Protein 1QG1 (pdb70)

Foldseek 3Di:
DDALAEDEQDDLVVQQVLQQVFDAQQEKHWHQDNPDPGWIKMWTHHVRGIDIFGWDAPVPQWIDTAPDIGNDDVVNQVVQQPAAHDPVDRHGYDGTPPPPPPPD/DDPAVVRPPPPD

Structure (mmCIF, N/CA/C/O backbone):
data_1QG1
#
_entry.id   1QG1
#
_cell.length_a   1.000
_cell.length_b   1.000
_cell.length_c   1.000
_cell.angle_alpha   90.00
_cell.angle_beta   90.00
_cell.angle_gamma   90.00
#
_symmetry.space_group_name_H-M   'P 1'
#
loop_
_entity.id
_entity.type
_entity.pdbx_description
1 polymer 'PROTEIN (GROWTH FACTOR RECEPTOR BINDING PROTEIN)'
2 polymer 'PROTEIN (SHC-DERIVED PEPTIDE)'
#
loop_
_atom_site.group_PDB
_atom_site.id
_atom_site.type_symbol
_atom_site.label_atom_id
_atom_site.label_alt_id
_atom_site.label_comp_id
_atom_site.label_asym_id
_atom_site.label_entity_id
_atom_site.label_seq_id
_atom_site.pdbx_PDB_ins_code
_atom_site.Cartn_x
_atom_site.Cartn_y
_atom_site.Cartn_z
_atom_site.occupancy
_atom_site.B_iso_or_equiv
_atom_site.auth_seq_id
_atom_site.auth_comp_id
_atom_site.auth_asym_id
_atom_site.auth_atom_id
_atom_site.pdbx_PDB_model_num
ATOM 1 N N . GLY A 1 1 ? 2.915 -16.269 -9.033 1.00 0.00 1 GLY E N 1
ATOM 2 C CA . GLY A 1 1 ? 3.255 -14.886 -8.618 1.00 0.00 1 GLY E CA 1
ATOM 3 C C . GLY A 1 1 ? 2.642 -13.498 -8.738 1.00 0.00 1 GLY E C 1
ATOM 4 O O . GLY A 1 1 ? 2.753 -12.845 -9.757 1.00 0.00 1 GLY E O 1
ATOM 10 N N . SER A 1 2 ? 1.994 -13.034 -7.703 1.00 0.00 2 SER E N 1
ATOM 11 C CA . SER A 1 2 ? 1.371 -11.682 -7.758 1.00 0.00 2 SER E CA 1
ATOM 12 C C . SER A 1 2 ? 1.077 -11.198 -6.336 1.00 0.00 2 SER E C 1
ATOM 13 O O . SER A 1 2 ? 1.789 -11.513 -5.404 1.00 0.00 2 SER E O 1
ATOM 21 N N . HIS A 1 3 ? 0.034 -10.432 -6.163 1.00 0.00 3 HIS E N 1
ATOM 22 C CA . HIS A 1 3 ? -0.303 -9.928 -4.803 1.00 0.00 3 HIS E CA 1
ATOM 23 C C . HIS A 1 3 ? -1.821 -9.763 -4.682 1.00 0.00 3 HIS E C 1
ATOM 24 O O . HIS A 1 3 ? -2.362 -8.735 -5.038 1.00 0.00 3 HIS E O 1
ATOM 38 N N . PRO A 1 4 ? -2.460 -10.787 -4.182 1.00 0.00 4 PRO E N 1
ATOM 39 C CA . PRO A 1 4 ? -3.922 -10.804 -3.996 1.00 0.00 4 PRO E CA 1
ATOM 40 C C . PRO A 1 4 ? -4.319 -9.991 -2.760 1.00 0.00 4 PRO E C 1
ATOM 41 O O . PRO A 1 4 ? -5.473 -9.937 -2.384 1.00 0.00 4 PRO E O 1
ATOM 52 N N . TRP A 1 5 ? -3.370 -9.358 -2.128 1.00 0.00 5 TRP E N 1
ATOM 53 C CA . TRP A 1 5 ? -3.688 -8.549 -0.917 1.00 0.00 5 TRP E CA 1
ATOM 54 C C . TRP A 1 5 ? -2.701 -7.384 -0.811 1.00 0.00 5 TRP E C 1
ATOM 55 O O . TRP A 1 5 ? -3.060 -6.290 -0.426 1.00 0.00 5 TRP E O 1
ATOM 76 N N . PHE A 1 6 ? -1.457 -7.607 -1.149 1.00 0.00 6 PHE E N 1
ATOM 77 C CA . PHE A 1 6 ? -0.461 -6.502 -1.061 1.00 0.00 6 PHE E CA 1
ATOM 78 C C . PHE A 1 6 ? -0.821 -5.412 -2.067 1.00 0.00 6 PHE E C 1
ATOM 79 O O . PHE A 1 6 ? -1.437 -5.664 -3.084 1.00 0.00 6 PHE E O 1
ATOM 96 N N . PHE A 1 7 ? -0.435 -4.204 -1.788 1.00 0.00 7 PHE E N 1
ATOM 97 C CA . PHE A 1 7 ? -0.740 -3.085 -2.715 1.00 0.00 7 PHE E CA 1
ATOM 98 C C . PHE A 1 7 ? 0.566 -2.502 -3.242 1.00 0.00 7 PHE E C 1
ATOM 99 O O . PHE A 1 7 ? 0.894 -2.634 -4.404 1.00 0.00 7 PHE E O 1
ATOM 116 N N . GLY A 1 8 ? 1.315 -1.863 -2.395 1.00 0.00 8 GLY E N 1
ATOM 117 C CA . GLY A 1 8 ? 2.605 -1.274 -2.842 1.00 0.00 8 GLY E CA 1
ATOM 118 C C . GLY A 1 8 ? 2.803 0.088 -2.184 1.00 0.00 8 GLY E C 1
ATOM 119 O O . GLY A 1 8 ? 3.261 0.184 -1.064 1.00 0.00 8 GLY E O 1
ATOM 123 N N . LYS A 1 9 ? 2.471 1.146 -2.870 1.00 0.00 9 LYS E N 1
ATOM 124 C CA . LYS A 1 9 ? 2.658 2.496 -2.274 1.00 0.00 9 LYS E CA 1
ATOM 125 C C . LYS A 1 9 ? 1.318 3.215 -2.152 1.00 0.00 9 LYS E C 1
ATOM 126 O O . LYS A 1 9 ? 1.069 4.193 -2.829 1.00 0.00 9 LYS E O 1
ATOM 145 N N . ILE A 1 10 ? 0.454 2.760 -1.289 1.00 0.00 10 ILE E N 1
ATOM 146 C CA . ILE A 1 10 ? -0.850 3.446 -1.134 1.00 0.00 10 ILE E CA 1
ATOM 147 C C . ILE A 1 10 ? -1.012 3.948 0.294 1.00 0.00 10 ILE E C 1
ATOM 148 O O . ILE A 1 10 ? -0.259 3.606 1.183 1.00 0.00 10 ILE E O 1
ATOM 164 N N . PRO A 1 11 ? -2.003 4.759 0.433 1.00 0.00 11 PRO E N 1
ATOM 165 C CA . PRO A 1 11 ? -2.371 5.399 1.699 1.00 0.00 11 PRO E CA 1
ATOM 166 C C . PRO A 1 11 ? -3.176 4.450 2.581 1.00 0.00 11 PRO E C 1
ATOM 167 O O . PRO A 1 11 ? -4.073 3.773 2.120 1.00 0.00 11 PRO E O 1
ATOM 178 N N . ARG A 1 12 ? -2.881 4.404 3.848 1.00 0.00 12 ARG E N 1
ATOM 179 C CA . ARG A 1 12 ? -3.662 3.507 4.738 1.00 0.00 12 ARG E CA 1
ATOM 180 C C . ARG A 1 12 ? -5.143 3.761 4.486 1.00 0.00 12 ARG E C 1
ATOM 181 O O . ARG A 1 12 ? -5.936 2.848 4.472 1.00 0.00 12 ARG E O 1
ATOM 202 N N . ALA A 1 13 ? -5.514 4.998 4.276 1.00 0.00 13 ALA E N 1
ATOM 203 C CA . ALA A 1 13 ? -6.947 5.320 4.013 1.00 0.00 13 ALA E CA 1
ATOM 204 C C . ALA A 1 13 ? -7.425 4.559 2.774 1.00 0.00 13 ALA E C 1
ATOM 205 O O . ALA A 1 13 ? -8.505 4.004 2.760 1.00 0.00 13 ALA E O 1
ATOM 212 N N . LYS A 1 14 ? -6.631 4.518 1.735 1.00 0.00 14 LYS E N 1
ATOM 213 C CA . LYS A 1 14 ? -7.057 3.769 0.519 1.00 0.00 14 LYS E CA 1
ATOM 214 C C . LYS A 1 14 ? -7.332 2.334 0.937 1.00 0.00 14 LYS E C 1
ATOM 215 O O . LYS A 1 14 ? -8.294 1.724 0.524 1.00 0.00 14 LYS E O 1
ATOM 234 N N . ALA A 1 15 ? -6.492 1.801 1.774 1.00 0.00 15 ALA E N 1
ATOM 235 C CA . ALA A 1 15 ? -6.698 0.409 2.250 1.00 0.00 15 ALA E CA 1
ATOM 236 C C . ALA A 1 15 ? -7.894 0.400 3.204 1.00 0.00 15 ALA E C 1
ATOM 237 O O . ALA A 1 15 ? -8.550 -0.605 3.395 1.00 0.00 15 ALA E O 1
ATOM 244 N N . GLU A 1 16 ? -8.195 1.533 3.779 1.00 0.00 16 GLU E N 1
ATOM 245 C CA . GLU A 1 16 ? -9.363 1.635 4.696 1.00 0.00 16 GLU E CA 1
ATOM 246 C C . GLU A 1 16 ? -10.618 1.815 3.852 1.00 0.00 16 GLU E C 1
ATOM 247 O O . GLU A 1 16 ? -11.729 1.719 4.334 1.00 0.00 16 GLU E O 1
ATOM 259 N N . GLU A 1 17 ? -10.443 2.079 2.587 1.00 0.00 17 GLU E N 1
ATOM 260 C CA . GLU A 1 17 ? -11.621 2.270 1.699 1.00 0.00 17 GLU E CA 1
ATOM 261 C C . GLU A 1 17 ? -11.959 0.942 1.036 1.00 0.00 17 GLU E C 1
ATOM 262 O O . GLU A 1 17 ? -13.086 0.489 1.065 1.00 0.00 17 GLU E O 1
ATOM 274 N N . MET A 1 18 ? -10.989 0.307 0.447 1.00 0.00 18 MET E N 1
ATOM 275 C CA . MET A 1 18 ? -11.254 -0.996 -0.205 1.00 0.00 18 MET E CA 1
ATOM 276 C C . MET A 1 18 ? -11.641 -2.005 0.862 1.00 0.00 18 MET E C 1
ATOM 277 O O . MET A 1 18 ? -12.251 -3.013 0.586 1.00 0.00 18 MET E O 1
ATOM 291 N N . LEU A 1 19 ? -11.301 -1.735 2.082 1.00 0.00 19 LEU E N 1
ATOM 292 C CA . LEU A 1 19 ? -11.664 -2.672 3.167 1.00 0.00 19 LEU E CA 1
ATOM 293 C C . LEU A 1 19 ? -13.063 -2.345 3.657 1.00 0.00 19 LEU E C 1
ATOM 294 O O . LEU A 1 19 ? -13.746 -3.168 4.236 1.00 0.00 19 LEU E O 1
ATOM 310 N N . SER A 1 20 ? -13.484 -1.136 3.447 1.00 0.00 20 SER E N 1
ATOM 311 C CA . SER A 1 20 ? -14.830 -0.731 3.919 1.00 0.00 20 SER E CA 1
ATOM 312 C C . SER A 1 20 ? -15.916 -1.357 3.042 1.00 0.00 20 SER E C 1
ATOM 313 O O . SER A 1 20 ? -17.010 -1.611 3.507 1.00 0.00 20 SER E O 1
ATOM 321 N N . LYS A 1 21 ? -15.649 -1.635 1.789 1.00 0.00 21 LYS E N 1
ATOM 322 C CA . LYS A 1 21 ? -16.729 -2.266 0.974 1.00 0.00 21 LYS E CA 1
ATOM 323 C C . LYS A 1 21 ? -16.589 -3.783 1.080 1.00 0.00 21 LYS E C 1
ATOM 324 O O . LYS A 1 21 ? -17.444 -4.529 0.645 1.00 0.00 21 LYS E O 1
ATOM 343 N N . GLN A 1 22 ? -15.517 -4.246 1.669 1.00 0.00 22 GLN E N 1
ATOM 344 C CA . GLN A 1 22 ? -15.320 -5.708 1.820 1.00 0.00 22 GLN E CA 1
ATOM 345 C C . GLN A 1 22 ? -16.564 -6.322 2.450 1.00 0.00 22 GLN E C 1
ATOM 346 O O . GLN A 1 22 ? -17.511 -5.634 2.774 1.00 0.00 22 GLN E O 1
ATOM 360 N N . ARG A 1 23 ? -16.582 -7.615 2.607 1.00 0.00 23 ARG E N 1
ATOM 361 C CA . ARG A 1 23 ? -17.781 -8.262 3.196 1.00 0.00 23 ARG E CA 1
ATOM 362 C C . ARG A 1 23 ? -17.372 -9.208 4.320 1.00 0.00 23 ARG E C 1
ATOM 363 O O . ARG A 1 23 ? -18.107 -9.408 5.267 1.00 0.00 23 ARG E O 1
ATOM 384 N N . HIS A 1 24 ? -16.206 -9.785 4.247 1.00 0.00 24 HIS E N 1
ATOM 385 C CA . HIS A 1 24 ? -15.787 -10.693 5.340 1.00 0.00 24 HIS E CA 1
ATOM 386 C C . HIS A 1 24 ? -14.916 -9.910 6.297 1.00 0.00 24 HIS E C 1
ATOM 387 O O . HIS A 1 24 ? -13.918 -9.339 5.910 1.00 0.00 24 HIS E O 1
ATOM 401 N N . ASP A 1 25 ? -15.253 -9.887 7.545 1.00 0.00 25 ASP E N 1
ATOM 402 C CA . ASP A 1 25 ? -14.388 -9.147 8.485 1.00 0.00 25 ASP E CA 1
ATOM 403 C C . ASP A 1 25 ? -13.098 -9.932 8.612 1.00 0.00 25 ASP E C 1
ATOM 404 O O . ASP A 1 25 ? -13.011 -10.931 9.296 1.00 0.00 25 ASP E O 1
ATOM 413 N N . GLY A 1 26 ? -12.115 -9.493 7.900 1.00 0.00 26 GLY E N 1
ATOM 414 C CA . GLY A 1 26 ? -10.806 -10.183 7.878 1.00 0.00 26 GLY E CA 1
ATOM 415 C C . GLY A 1 26 ? -10.090 -9.715 6.621 1.00 0.00 26 GLY E C 1
ATOM 416 O O . GLY A 1 26 ? -8.878 -9.680 6.563 1.00 0.00 26 GLY E O 1
ATOM 420 N N . ALA A 1 27 ? -10.855 -9.324 5.622 1.00 0.00 27 ALA E N 1
ATOM 421 C CA . ALA A 1 27 ? -10.259 -8.811 4.360 1.00 0.00 27 ALA E CA 1
ATOM 422 C C . ALA A 1 27 ? -9.004 -8.004 4.702 1.00 0.00 27 ALA E C 1
ATOM 423 O O . ALA A 1 27 ? -8.989 -7.258 5.658 1.00 0.00 27 ALA E O 1
ATOM 430 N N . PHE A 1 28 ? -7.939 -8.162 3.964 1.00 0.00 28 PHE E N 1
ATOM 431 C CA . PHE A 1 28 ? -6.701 -7.413 4.318 1.00 0.00 28 PHE E CA 1
ATOM 432 C C . PHE A 1 28 ? -5.876 -7.065 3.080 1.00 0.00 28 PHE E C 1
ATOM 433 O O . PHE A 1 28 ? -6.012 -7.649 2.024 1.00 0.00 28 PHE E O 1
ATOM 450 N N . LEU A 1 29 ? -4.994 -6.127 3.235 1.00 0.00 29 LEU E N 1
ATOM 451 C CA . LEU A 1 29 ? -4.108 -5.709 2.127 1.00 0.00 29 LEU E CA 1
ATOM 452 C C . LEU A 1 29 ? -2.851 -5.187 2.784 1.00 0.00 29 LEU E C 1
ATOM 453 O O . LEU A 1 29 ? -2.879 -4.781 3.926 1.00 0.00 29 LEU E O 1
ATOM 469 N N . ILE A 1 30 ? -1.749 -5.188 2.121 1.00 0.00 30 ILE E N 1
ATOM 470 C CA . ILE A 1 30 ? -0.546 -4.684 2.801 1.00 0.00 30 ILE E CA 1
ATOM 471 C C . ILE A 1 30 ? -0.061 -3.431 2.115 1.00 0.00 30 ILE E C 1
ATOM 472 O O . ILE A 1 30 ? 0.001 -3.330 0.912 1.00 0.00 30 ILE E O 1
ATOM 488 N N . ARG A 1 31 ? 0.235 -2.455 2.901 1.00 0.00 31 ARG E N 1
ATOM 489 C CA . ARG A 1 31 ? 0.674 -1.153 2.332 1.00 0.00 31 ARG E CA 1
ATOM 490 C C . ARG A 1 31 ? 2.112 -0.841 2.737 1.00 0.00 31 ARG E C 1
ATOM 491 O O . ARG A 1 31 ? 2.555 -1.166 3.819 1.00 0.00 31 ARG E O 1
ATOM 512 N N . GLU A 1 32 ? 2.839 -0.208 1.860 1.00 0.00 32 GLU E N 1
ATOM 513 C CA . GLU A 1 32 ? 4.253 0.141 2.157 1.00 0.00 32 GLU E CA 1
ATOM 514 C C . GLU A 1 32 ? 4.332 1.583 2.661 1.00 0.00 32 GLU E C 1
ATOM 515 O O . GLU A 1 32 ? 5.023 2.405 2.094 1.00 0.00 32 GLU E O 1
ATOM 527 N N . SER A 1 33 ? 3.630 1.884 3.722 1.00 0.00 33 SER E N 1
ATOM 528 C CA . SER A 1 33 ? 3.642 3.272 4.288 1.00 0.00 33 SER E CA 1
ATOM 529 C C . SER A 1 33 ? 3.762 4.308 3.165 1.00 0.00 33 SER E C 1
ATOM 530 O O . SER A 1 33 ? 4.847 4.632 2.723 1.00 0.00 33 SER E O 1
ATOM 538 N N . GLU A 1 34 ? 2.662 4.835 2.702 1.00 0.00 34 GLU E N 1
ATOM 539 C CA . GLU A 1 34 ? 2.731 5.849 1.612 1.00 0.00 34 GLU E CA 1
ATOM 540 C C . GLU A 1 34 ? 3.364 7.137 2.144 1.00 0.00 34 GLU E C 1
ATOM 541 O O . GLU A 1 34 ? 3.828 7.968 1.389 1.00 0.00 34 GLU E O 1
ATOM 553 N N . SER A 1 35 ? 3.394 7.307 3.438 1.00 0.00 35 SER E N 1
ATOM 554 C CA . SER A 1 35 ? 4.005 8.540 4.012 1.00 0.00 35 SER E CA 1
ATOM 555 C C . SER A 1 35 ? 5.501 8.303 4.234 1.00 0.00 35 SER E C 1
ATOM 556 O O . SER A 1 35 ? 6.297 9.220 4.206 1.00 0.00 35 SER E O 1
ATOM 564 N N . ALA A 1 36 ? 5.886 7.075 4.451 1.00 0.00 36 ALA E N 1
ATOM 565 C CA . ALA A 1 36 ? 7.329 6.769 4.671 1.00 0.00 36 ALA E CA 1
ATOM 566 C C . ALA A 1 36 ? 8.000 6.509 3.328 1.00 0.00 36 ALA E C 1
ATOM 567 O O . ALA A 1 36 ? 7.340 6.398 2.314 1.00 0.00 36 ALA E O 1
ATOM 574 N N . PRO A 1 37 ? 9.297 6.384 3.370 1.00 0.00 37 PRO E N 1
ATOM 575 C CA . PRO A 1 37 ? 10.095 6.093 2.179 1.00 0.00 37 PRO E CA 1
ATOM 576 C C . PRO A 1 37 ? 9.953 4.608 1.844 1.00 0.00 37 PRO E C 1
ATOM 577 O O . PRO A 1 37 ? 10.456 4.129 0.848 1.00 0.00 37 PRO E O 1
ATOM 588 N N . GLY A 1 38 ? 9.253 3.879 2.679 1.00 0.00 38 GLY E N 1
ATOM 589 C CA . GLY A 1 38 ? 9.052 2.431 2.428 1.00 0.00 38 GLY E CA 1
ATOM 590 C C . GLY A 1 38 ? 8.836 1.700 3.755 1.00 0.00 38 GLY E C 1
ATOM 591 O O . GLY A 1 38 ? 9.667 0.931 4.196 1.00 0.00 38 GLY E O 1
ATOM 595 N N . ASP A 1 39 ? 7.717 1.928 4.387 1.00 0.00 39 ASP E N 1
ATOM 596 C CA . ASP A 1 39 ? 7.433 1.242 5.681 1.00 0.00 39 ASP E CA 1
ATOM 597 C C . ASP A 1 39 ? 6.263 0.275 5.483 1.00 0.00 39 ASP E C 1
ATOM 598 O O . ASP A 1 39 ? 5.137 0.677 5.267 1.00 0.00 39 ASP E O 1
ATOM 607 N N . PHE A 1 40 ? 6.523 -0.999 5.539 1.00 0.00 40 PHE E N 1
ATOM 608 C CA . PHE A 1 40 ? 5.430 -1.990 5.335 1.00 0.00 40 PHE E CA 1
ATOM 609 C C . PHE A 1 40 ? 4.316 -1.778 6.359 1.00 0.00 40 PHE E C 1
ATOM 610 O O . PHE A 1 40 ? 4.520 -1.223 7.421 1.00 0.00 40 PHE E O 1
ATOM 627 N N . SER A 1 41 ? 3.141 -2.240 6.038 1.00 0.00 41 SER E N 1
ATOM 628 C CA . SER A 1 41 ? 1.982 -2.101 6.968 1.00 0.00 41 SER E CA 1
ATOM 629 C C . SER A 1 41 ? 0.836 -2.939 6.404 1.00 0.00 41 SER E C 1
ATOM 630 O O . SER A 1 41 ? 0.992 -3.589 5.392 1.00 0.00 41 SER E O 1
ATOM 638 N N . LEU A 1 42 ? -0.313 -2.945 7.025 1.00 0.00 42 LEU E N 1
ATOM 639 C CA . LEU A 1 42 ? -1.426 -3.759 6.447 1.00 0.00 42 LEU E CA 1
ATOM 640 C C . LEU A 1 42 ? -2.777 -3.323 6.997 1.00 0.00 42 LEU E C 1
ATOM 641 O O . LEU A 1 42 ? -2.956 -3.174 8.176 1.00 0.00 42 LEU E O 1
ATOM 657 N N . SER A 1 43 ? -3.741 -3.141 6.139 1.00 0.00 43 SER E N 1
ATOM 658 C CA . SER A 1 43 ? -5.092 -2.742 6.613 1.00 0.00 43 SER E CA 1
ATOM 659 C C . SER A 1 43 ? -5.996 -3.973 6.591 1.00 0.00 43 SER E C 1
ATOM 660 O O . SER A 1 43 ? -5.825 -4.865 5.785 1.00 0.00 43 SER E O 1
ATOM 668 N N . VAL A 1 44 ? -6.951 -4.037 7.470 1.00 0.00 44 VAL E N 1
ATOM 669 C CA . VAL A 1 44 ? -7.856 -5.214 7.503 1.00 0.00 44 VAL E CA 1
ATOM 670 C C . VAL A 1 44 ? -9.184 -4.804 8.118 1.00 0.00 44 VAL E C 1
ATOM 671 O O . VAL A 1 44 ? -9.252 -3.976 9.004 1.00 0.00 44 VAL E O 1
ATOM 684 N N . LYS A 1 45 ? -10.239 -5.361 7.622 1.00 0.00 45 LYS E N 1
ATOM 685 C CA . LYS A 1 45 ? -11.588 -5.006 8.122 1.00 0.00 45 LYS E CA 1
ATOM 686 C C . LYS A 1 45 ? -11.988 -5.897 9.306 1.00 0.00 45 LYS E C 1
ATOM 687 O O . LYS A 1 45 ? -12.230 -7.078 9.151 1.00 0.00 45 LYS E O 1
ATOM 706 N N . PHE A 1 46 ? -12.078 -5.332 10.486 1.00 0.00 46 PHE E N 1
ATOM 707 C CA . PHE A 1 46 ? -12.481 -6.139 11.679 1.00 0.00 46 PHE E CA 1
ATOM 708 C C . PHE A 1 46 ? -13.852 -5.678 12.169 1.00 0.00 46 PHE E C 1
ATOM 709 O O . PHE A 1 46 ? -13.972 -4.736 12.928 1.00 0.00 46 PHE E O 1
ATOM 726 N N . GLY A 1 47 ? -14.884 -6.341 11.739 1.00 0.00 47 GLY E N 1
ATOM 727 C CA . GLY A 1 47 ? -16.259 -5.961 12.169 1.00 0.00 47 GLY E CA 1
ATOM 728 C C . GLY A 1 47 ? -16.865 -5.029 11.127 1.00 0.00 47 GLY E C 1
ATOM 729 O O . GLY A 1 47 ? -18.046 -5.078 10.845 1.00 0.00 47 GLY E O 1
ATOM 733 N N . ASN A 1 48 ? -16.053 -4.186 10.551 1.00 0.00 48 ASN E N 1
ATOM 734 C CA . ASN A 1 48 ? -16.547 -3.237 9.515 1.00 0.00 48 ASN E CA 1
ATOM 735 C C . ASN A 1 48 ? -15.576 -2.068 9.417 1.00 0.00 48 ASN E C 1
ATOM 736 O O . ASN A 1 48 ? -15.481 -1.399 8.407 1.00 0.00 48 ASN E O 1
ATOM 747 N N . ASP A 1 49 ? -14.841 -1.836 10.460 1.00 0.00 49 ASP E N 1
ATOM 748 C CA . ASP A 1 49 ? -13.847 -0.730 10.446 1.00 0.00 49 ASP E CA 1
ATOM 749 C C . ASP A 1 49 ? -12.563 -1.253 9.830 1.00 0.00 49 ASP E C 1
ATOM 750 O O . ASP A 1 49 ? -12.433 -2.430 9.564 1.00 0.00 49 ASP E O 1
ATOM 759 N N . VAL A 1 50 ? -11.616 -0.402 9.578 1.00 0.00 50 VAL E N 1
ATOM 760 C CA . VAL A 1 50 ? -10.370 -0.899 8.957 1.00 0.00 50 VAL E CA 1
ATOM 761 C C . VAL A 1 50 ? -9.160 -0.616 9.850 1.00 0.00 50 VAL E C 1
ATOM 762 O O . VAL A 1 50 ? -8.580 0.452 9.818 1.00 0.00 50 VAL E O 1
ATOM 775 N N . GLN A 1 51 ? -8.755 -1.588 10.622 1.00 0.00 51 GLN E N 1
ATOM 776 C CA . GLN A 1 51 ? -7.559 -1.413 11.495 1.00 0.00 51 GLN E CA 1
ATOM 777 C C . GLN A 1 51 ? -6.365 -1.991 10.754 1.00 0.00 51 GLN E C 1
ATOM 778 O O . GLN A 1 51 ? -6.476 -2.968 10.048 1.00 0.00 51 GLN E O 1
ATOM 792 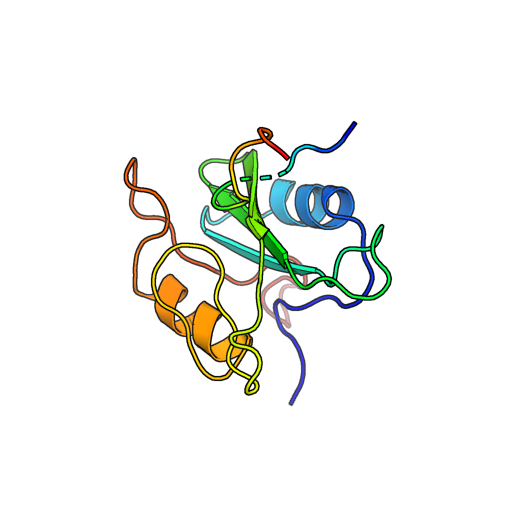N N . HIS A 1 52 ? -5.224 -1.394 10.892 1.00 0.00 52 HIS E N 1
ATOM 793 C CA . HIS A 1 52 ? -4.042 -1.919 10.166 1.00 0.00 52 HIS E CA 1
ATOM 794 C C . HIS A 1 52 ? -2.918 -2.267 11.147 1.00 0.00 52 HIS E C 1
ATOM 795 O O . HIS A 1 52 ? -2.820 -1.714 12.220 1.00 0.00 52 HIS E O 1
ATOM 809 N N . PHE A 1 53 ? -2.067 -3.182 10.769 1.00 0.00 53 PHE E N 1
ATOM 810 C CA . PHE A 1 53 ? -0.930 -3.590 11.635 1.00 0.00 53 PHE E CA 1
ATOM 811 C C . PHE A 1 53 ? 0.356 -2.977 11.090 1.00 0.00 53 PHE E C 1
ATOM 812 O O . PHE A 1 53 ? 0.580 -2.967 9.895 1.00 0.00 53 PHE E O 1
ATOM 829 N N . LYS A 1 54 ? 1.228 -2.504 11.936 1.00 0.00 54 LYS E N 1
ATOM 830 C CA . LYS A 1 54 ? 2.496 -1.959 11.412 1.00 0.00 54 LYS E CA 1
ATOM 831 C C . LYS A 1 54 ? 3.422 -3.137 11.105 1.00 0.00 54 LYS E C 1
ATOM 832 O O . LYS A 1 54 ? 3.564 -4.042 11.908 1.00 0.00 54 LYS E O 1
ATOM 851 N N . VAL A 1 55 ? 4.041 -3.137 9.954 1.00 0.00 55 VAL E N 1
ATOM 852 C CA . VAL A 1 55 ? 4.965 -4.248 9.587 1.00 0.00 55 VAL E CA 1
ATOM 853 C C . VAL A 1 55 ? 6.399 -3.816 9.895 1.00 0.00 55 VAL E C 1
ATOM 854 O O . VAL A 1 55 ? 6.810 -2.721 9.567 1.00 0.00 55 VAL E O 1
ATOM 867 N N . LEU A 1 56 ? 7.159 -4.661 10.530 1.00 0.00 56 LEU E N 1
ATOM 868 C CA . LEU A 1 56 ? 8.558 -4.297 10.870 1.00 0.00 56 LEU E CA 1
ATOM 869 C C . LEU A 1 56 ? 9.513 -5.349 10.308 1.00 0.00 56 LEU E C 1
ATOM 870 O O . LEU A 1 56 ? 9.098 -6.367 9.789 1.00 0.00 56 LEU E O 1
ATOM 886 N N . ARG A 1 57 ? 10.790 -5.114 10.418 1.00 0.00 57 ARG E N 1
ATOM 887 C CA . ARG A 1 57 ? 11.777 -6.100 9.901 1.00 0.00 57 ARG E CA 1
ATOM 888 C C . ARG A 1 57 ? 12.741 -6.483 11.024 1.00 0.00 57 ARG E C 1
ATOM 889 O O . ARG A 1 57 ? 13.176 -5.648 11.791 1.00 0.00 57 ARG E O 1
ATOM 910 N N . ASP A 1 58 ? 13.077 -7.739 11.130 1.00 0.00 58 ASP E N 1
ATOM 911 C CA . ASP A 1 58 ? 14.011 -8.170 12.209 1.00 0.00 58 ASP E CA 1
ATOM 912 C C . ASP A 1 58 ? 15.434 -7.718 11.872 1.00 0.00 58 ASP E C 1
ATOM 913 O O . ASP A 1 58 ? 16.363 -7.961 12.616 1.00 0.00 58 ASP E O 1
ATOM 922 N N . GLY A 1 59 ? 15.617 -7.067 10.756 1.00 0.00 59 GLY E N 1
ATOM 923 C CA . GLY A 1 59 ? 16.983 -6.608 10.379 1.00 0.00 59 GLY E CA 1
ATOM 924 C C . GLY A 1 59 ? 17.677 -7.702 9.566 1.00 0.00 59 GLY E C 1
ATOM 925 O O . GLY A 1 59 ? 18.762 -7.515 9.053 1.00 0.00 59 GLY E O 1
ATOM 929 N N . ALA A 1 60 ? 17.056 -8.844 9.442 1.00 0.00 60 ALA E N 1
ATOM 930 C CA . ALA A 1 60 ? 17.675 -9.949 8.660 1.00 0.00 60 ALA E CA 1
ATOM 931 C C . ALA A 1 60 ? 16.813 -10.237 7.430 1.00 0.00 60 ALA E C 1
ATOM 932 O O . ALA A 1 60 ? 17.259 -10.844 6.476 1.00 0.00 60 ALA E O 1
ATOM 939 N N . GLY A 1 61 ? 15.580 -9.805 7.444 1.00 0.00 61 GLY E N 1
ATOM 940 C CA . GLY A 1 61 ? 14.692 -10.051 6.273 1.00 0.00 61 GLY E CA 1
ATOM 941 C C . GLY A 1 61 ? 13.345 -10.600 6.749 1.00 0.00 61 GLY E C 1
ATOM 942 O O . GLY A 1 61 ? 12.463 -10.873 5.960 1.00 0.00 61 GLY E O 1
ATOM 946 N N . LYS A 1 62 ? 13.177 -10.766 8.033 1.00 0.00 62 LYS E N 1
ATOM 947 C CA . LYS A 1 62 ? 11.885 -11.298 8.552 1.00 0.00 62 LYS E CA 1
ATOM 948 C C . LYS A 1 62 ? 10.836 -10.183 8.554 1.00 0.00 62 LYS E C 1
ATOM 949 O O . LYS A 1 62 ? 11.159 -9.013 8.500 1.00 0.00 62 LYS E O 1
ATOM 968 N N . TYR A 1 63 ? 9.580 -10.537 8.612 1.00 0.00 63 TYR E N 1
ATOM 969 C CA . TYR A 1 63 ? 8.510 -9.499 8.615 1.00 0.00 63 TYR E CA 1
ATOM 970 C C . TYR A 1 63 ? 7.486 -9.817 9.704 1.00 0.00 63 TYR E C 1
ATOM 971 O O . TYR A 1 63 ? 6.996 -10.925 9.799 1.00 0.00 63 TYR E O 1
ATOM 989 N N . PHE A 1 64 ? 7.138 -8.855 10.512 1.00 0.00 64 PHE E N 1
ATOM 990 C CA . PHE A 1 64 ? 6.122 -9.119 11.572 1.00 0.00 64 PHE E CA 1
ATOM 991 C C . PHE A 1 64 ? 5.153 -7.938 11.646 1.00 0.00 64 PHE E C 1
ATOM 992 O O . PHE A 1 64 ? 5.355 -6.923 11.020 1.00 0.00 64 PHE E O 1
ATOM 1009 N N . LEU A 1 65 ? 4.105 -8.053 12.414 1.00 0.00 65 LEU E N 1
ATOM 1010 C CA . LEU A 1 65 ? 3.146 -6.918 12.528 1.00 0.00 65 LEU E CA 1
ATOM 1011 C C . LEU 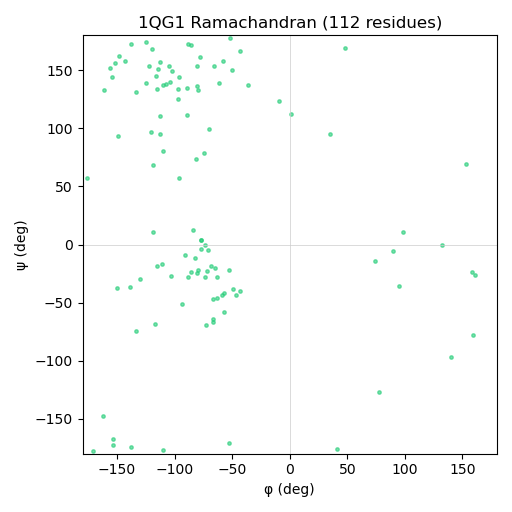A 1 65 ? 2.057 -7.253 13.545 1.00 0.00 65 LEU E C 1
ATOM 1012 O O . LEU A 1 65 ? 0.884 -7.195 13.238 1.00 0.00 65 LEU E O 1
ATOM 1028 N N . TRP A 1 66 ? 2.445 -7.556 14.758 1.00 0.00 66 TRP E N 1
ATOM 1029 C CA . TRP A 1 66 ? 1.458 -7.850 15.847 1.00 0.00 66 TRP E CA 1
ATOM 1030 C C . TRP A 1 66 ? 2.148 -8.652 16.956 1.00 0.00 66 TRP E C 1
ATOM 1031 O O . TRP A 1 66 ? 2.498 -8.121 17.991 1.00 0.00 66 TRP E O 1
ATOM 1052 N N . VAL A 1 67 ? 2.344 -9.930 16.757 1.00 0.00 67 VAL E N 1
ATOM 1053 C CA . VAL A 1 67 ? 3.003 -10.747 17.816 1.00 0.00 67 VAL E CA 1
ATOM 1054 C C . VAL A 1 67 ? 4.091 -11.636 17.204 1.00 0.00 67 VAL E C 1
ATOM 1055 O O . VAL A 1 67 ? 5.269 -11.384 17.363 1.00 0.00 67 VAL E O 1
ATOM 1068 N N . VAL A 1 68 ? 3.713 -12.679 16.515 1.00 0.00 68 VAL E N 1
ATOM 1069 C CA . VAL A 1 68 ? 4.735 -13.583 15.912 1.00 0.00 68 VAL E CA 1
ATOM 1070 C C . VAL A 1 68 ? 5.251 -12.985 14.601 1.00 0.00 68 VAL E C 1
ATOM 1071 O O . VAL A 1 68 ? 4.569 -12.228 13.939 1.00 0.00 68 VAL E O 1
ATOM 1084 N N . LYS A 1 69 ? 6.453 -13.326 14.220 1.00 0.00 69 LYS E N 1
ATOM 1085 C CA . LYS A 1 69 ? 7.016 -12.785 12.951 1.00 0.00 69 LYS E CA 1
ATOM 1086 C C . LYS A 1 69 ? 7.121 -13.911 11.922 1.00 0.00 69 LYS E C 1
ATOM 1087 O O . LYS A 1 69 ? 6.720 -15.030 12.171 1.00 0.00 69 LYS E O 1
ATOM 1106 N N . PHE A 1 70 ? 7.649 -13.624 10.764 1.00 0.00 70 PHE E N 1
ATOM 1107 C CA . PHE A 1 70 ? 7.765 -14.681 9.722 1.00 0.00 70 PHE E CA 1
ATOM 1108 C C . PHE A 1 70 ? 8.925 -14.361 8.782 1.00 0.00 70 PHE E C 1
ATOM 1109 O O . PHE A 1 70 ? 9.738 -13.500 9.051 1.00 0.00 70 PHE E O 1
ATOM 1126 N N . ASN A 1 71 ? 9.003 -15.049 7.677 1.00 0.00 71 ASN E N 1
ATOM 1127 C CA . ASN A 1 71 ? 10.103 -14.787 6.712 1.00 0.00 71 ASN E CA 1
ATOM 1128 C C . ASN A 1 71 ? 9.504 -14.327 5.382 1.00 0.00 71 ASN E C 1
ATOM 1129 O O . ASN A 1 71 ? 10.189 -14.229 4.384 1.00 0.00 71 ASN E O 1
ATOM 1140 N N . SER A 1 72 ? 8.229 -14.040 5.359 1.00 0.00 72 SER E N 1
ATOM 1141 C CA . SER A 1 72 ? 7.599 -13.584 4.094 1.00 0.00 72 SER E CA 1
ATOM 1142 C C . SER A 1 72 ? 6.346 -12.770 4.402 1.00 0.00 72 SER E C 1
ATOM 1143 O O . SER A 1 72 ? 5.689 -12.962 5.406 1.00 0.00 72 SER E O 1
ATOM 1151 N N . LEU A 1 73 ? 6.010 -11.860 3.539 1.00 0.00 73 LEU E N 1
ATOM 1152 C CA . LEU A 1 73 ? 4.796 -11.034 3.765 1.00 0.00 73 LEU E CA 1
ATOM 1153 C C . LEU A 1 73 ? 3.575 -11.941 3.670 1.00 0.00 73 LEU E C 1
ATOM 1154 O O . LEU A 1 73 ? 2.860 -12.147 4.630 1.00 0.00 73 LEU E O 1
ATOM 1170 N N . ASN A 1 74 ? 3.341 -12.497 2.515 1.00 0.00 74 ASN E N 1
ATOM 1171 C CA . ASN A 1 74 ? 2.181 -13.407 2.352 1.00 0.00 74 ASN E CA 1
ATOM 1172 C C . ASN A 1 74 ? 2.259 -14.483 3.432 1.00 0.00 74 ASN E C 1
ATOM 1173 O O . ASN A 1 74 ? 1.273 -15.090 3.794 1.00 0.00 74 ASN E O 1
ATOM 1184 N N . GLU A 1 75 ? 3.431 -14.707 3.964 1.00 0.00 75 GLU E N 1
ATOM 1185 C CA . GLU A 1 75 ? 3.580 -15.723 5.039 1.00 0.00 75 GLU E CA 1
ATOM 1186 C C . GLU A 1 75 ? 2.834 -15.220 6.274 1.00 0.00 75 GLU E C 1
ATOM 1187 O O . GLU A 1 75 ? 2.075 -15.939 6.892 1.00 0.00 75 GLU E O 1
ATOM 1199 N N . LEU A 1 76 ? 3.032 -13.978 6.627 1.00 0.00 76 LEU E N 1
ATOM 1200 C CA . LEU A 1 76 ? 2.319 -13.417 7.807 1.00 0.00 76 LEU E CA 1
ATOM 1201 C C . LEU A 1 76 ? 0.819 -13.437 7.522 1.00 0.00 76 LEU E C 1
ATOM 1202 O O . LEU A 1 76 ? 0.005 -13.532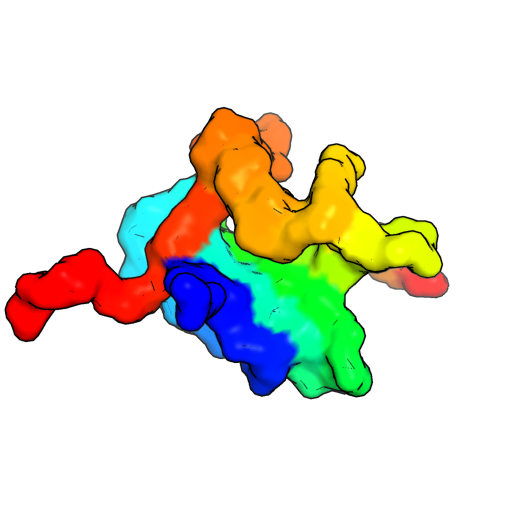 8.419 1.00 0.00 76 LEU E O 1
ATOM 1218 N N . VAL A 1 77 ? 0.450 -13.360 6.272 1.00 0.00 77 VAL E N 1
ATOM 1219 C CA . VAL A 1 77 ? -0.995 -13.389 5.913 1.00 0.00 77 VAL E CA 1
ATOM 1220 C C . VAL A 1 77 ? -1.559 -14.766 6.244 1.00 0.00 77 VAL E C 1
ATOM 1221 O O . VAL A 1 77 ? -2.385 -14.922 7.118 1.00 0.00 77 VAL E O 1
ATOM 1234 N N . ASP A 1 78 ? -1.113 -15.765 5.535 1.00 0.00 78 ASP E N 1
ATOM 1235 C CA . ASP A 1 78 ? -1.602 -17.148 5.776 1.00 0.00 78 ASP E CA 1
ATOM 1236 C C . ASP A 1 78 ? -1.598 -17.443 7.279 1.00 0.00 78 ASP E C 1
ATOM 1237 O O . ASP A 1 78 ? -2.531 -18.010 7.813 1.00 0.00 78 ASP E O 1
ATOM 1246 N N . TYR A 1 79 ? -0.555 -17.068 7.969 1.00 0.00 79 TYR E N 1
ATOM 1247 C CA . TYR A 1 79 ? -0.506 -17.334 9.435 1.00 0.00 79 TYR E CA 1
ATOM 1248 C C . TYR A 1 79 ? -1.718 -16.689 10.103 1.00 0.00 79 TYR E C 1
ATOM 1249 O O . TYR A 1 79 ? -2.512 -17.347 10.745 1.00 0.00 79 TYR E O 1
ATOM 1267 N N . HIS A 1 80 ? -1.864 -15.401 9.953 1.00 0.00 80 HIS E N 1
ATOM 1268 C CA . HIS A 1 80 ? -3.022 -14.703 10.574 1.00 0.00 80 HIS E CA 1
ATOM 1269 C C . HIS A 1 80 ? -4.304 -15.086 9.834 1.00 0.00 80 HIS E C 1
ATOM 1270 O O . HIS A 1 80 ? -5.389 -14.703 10.219 1.00 0.00 80 HIS E O 1
ATOM 1284 N N . ARG A 1 81 ? -4.188 -15.846 8.778 1.00 0.00 81 ARG E N 1
ATOM 1285 C CA . ARG A 1 81 ? -5.399 -16.262 8.022 1.00 0.00 81 ARG E CA 1
ATOM 1286 C C . ARG A 1 81 ? -6.044 -17.435 8.756 1.00 0.00 81 ARG E C 1
ATOM 1287 O O . ARG A 1 81 ? -7.231 -17.676 8.653 1.00 0.00 81 ARG E O 1
ATOM 1308 N N . SER A 1 82 ? -5.264 -18.151 9.515 1.00 0.00 82 SER E N 1
ATOM 1309 C CA . SER A 1 82 ? -5.807 -19.299 10.288 1.00 0.00 82 SER E CA 1
ATOM 1310 C C . SER A 1 82 ? -5.769 -18.936 11.771 1.00 0.00 82 SER E C 1
ATOM 1311 O O . SER A 1 82 ? -6.425 -19.545 12.593 1.00 0.00 82 SER E O 1
ATOM 1319 N N . THR A 1 83 ? -5.006 -17.931 12.113 1.00 0.00 83 THR E N 1
ATOM 1320 C CA . THR A 1 83 ? -4.917 -17.502 13.533 1.00 0.00 83 THR E CA 1
ATOM 1321 C C . THR A 1 83 ? -5.607 -16.147 13.683 1.00 0.00 83 T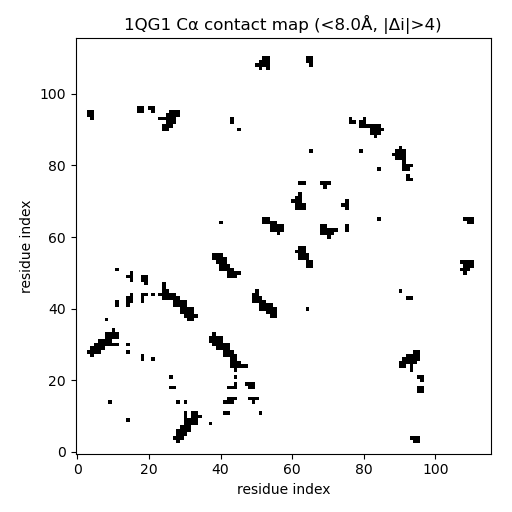HR E C 1
ATOM 1322 O O . THR A 1 83 ? -5.456 -15.269 12.856 1.00 0.00 83 THR E O 1
ATOM 1333 N N . SER A 1 84 ? -6.377 -15.974 14.720 1.00 0.00 84 SER E N 1
ATOM 1334 C CA . SER A 1 84 ? -7.089 -14.681 14.915 1.00 0.00 84 SER E CA 1
ATOM 1335 C C . SER A 1 84 ? -6.102 -13.520 14.840 1.00 0.00 84 SER E C 1
ATOM 1336 O O . SER A 1 84 ? -4.955 -13.678 14.470 1.00 0.00 84 SER E O 1
ATOM 1344 N N . VAL A 1 85 ? -6.552 -12.349 15.180 1.00 0.00 85 VAL E N 1
ATOM 1345 C CA . VAL A 1 85 ? -5.666 -11.157 15.124 1.00 0.00 85 VAL E CA 1
ATOM 1346 C C . VAL A 1 85 ? -5.910 -10.283 16.350 1.00 0.00 85 VAL E C 1
ATOM 1347 O O . VAL A 1 85 ? -5.001 -9.683 16.890 1.00 0.00 85 VAL E O 1
ATOM 1360 N N . SER A 1 86 ? -7.132 -10.197 16.786 1.00 0.00 86 SER E N 1
ATOM 1361 C CA . SER A 1 86 ? -7.441 -9.351 17.968 1.00 0.00 86 SER E CA 1
ATOM 1362 C C . SER A 1 86 ? -7.915 -10.237 19.122 1.00 0.00 86 SER E C 1
ATOM 1363 O O . SER A 1 86 ? -8.485 -11.290 18.916 1.00 0.00 86 SER E O 1
ATOM 1371 N N . ARG A 1 87 ? -7.677 -9.822 20.336 1.00 0.00 87 ARG E N 1
ATOM 1372 C CA . ARG A 1 87 ? -8.107 -10.642 21.504 1.00 0.00 87 ARG E CA 1
ATOM 1373 C C . ARG A 1 87 ? -9.575 -10.349 21.827 1.00 0.00 87 ARG E C 1
ATOM 1374 O O . ARG A 1 87 ? -10.080 -10.732 22.863 1.00 0.00 87 ARG E O 1
ATOM 1395 N N . ASN A 1 88 ? -10.265 -9.674 20.947 1.00 0.00 88 ASN E N 1
ATOM 1396 C CA . ASN A 1 88 ? -11.698 -9.360 21.207 1.00 0.00 88 ASN E CA 1
ATOM 1397 C C . ASN A 1 88 ? -12.582 -10.293 20.377 1.00 0.00 88 ASN E C 1
ATOM 1398 O O . ASN A 1 88 ? -13.706 -10.584 20.738 1.00 0.00 88 ASN E O 1
ATOM 1409 N N . GLN A 1 89 ? -12.083 -10.767 19.268 1.00 0.00 89 GLN E N 1
ATOM 1410 C CA . GLN A 1 89 ? -12.894 -11.682 18.415 1.00 0.00 89 GLN E CA 1
ATOM 1411 C C . GLN A 1 89 ? -11.958 -12.578 17.601 1.00 0.00 89 GLN E C 1
ATOM 1412 O O . GLN A 1 89 ? -10.758 -12.573 17.792 1.00 0.00 89 GLN E O 1
ATOM 1426 N N . GLN A 1 90 ? -12.495 -13.347 16.692 1.00 0.00 90 GLN E N 1
ATOM 1427 C CA . GLN A 1 90 ? -11.627 -14.237 15.868 1.00 0.00 90 GLN E CA 1
ATOM 1428 C C . GLN A 1 90 ? -11.579 -13.721 14.434 1.00 0.00 90 GLN E C 1
ATOM 1429 O O . GLN A 1 90 ? -12.267 -14.217 13.565 1.00 0.00 90 GLN E O 1
ATOM 1443 N N . ILE A 1 91 ? -10.768 -12.738 14.170 1.00 0.00 91 ILE E N 1
ATOM 1444 C CA . ILE A 1 91 ? -10.683 -12.215 12.782 1.00 0.00 91 ILE E CA 1
ATOM 1445 C C . ILE A 1 91 ? -9.381 -12.703 12.149 1.00 0.00 91 ILE E C 1
ATOM 1446 O O . ILE A 1 91 ? -8.418 -12.989 12.831 1.00 0.00 91 ILE E O 1
ATOM 1462 N N . PHE A 1 92 ? -9.343 -12.812 10.852 1.00 0.00 92 PHE E N 1
ATOM 1463 C CA . PHE A 1 92 ? -8.099 -13.292 10.191 1.00 0.00 92 PHE E CA 1
ATOM 1464 C C . PHE A 1 92 ? -7.891 -12.533 8.872 1.00 0.00 92 PHE E C 1
ATOM 1465 O O . PHE A 1 92 ? -8.825 -12.011 8.296 1.00 0.00 92 PHE E O 1
ATOM 1482 N N . LEU A 1 93 ? -6.678 -12.478 8.382 1.00 0.00 93 LEU E N 1
ATOM 1483 C CA . LEU A 1 93 ? -6.426 -11.764 7.092 1.00 0.00 93 LEU E CA 1
ATOM 1484 C C . LEU A 1 93 ? -7.222 -12.453 5.978 1.00 0.00 93 LEU E C 1
ATOM 1485 O O . LEU A 1 93 ? -7.295 -13.664 5.914 1.00 0.00 93 LEU E O 1
ATOM 1501 N N . ARG A 1 94 ? -7.816 -11.691 5.096 1.00 0.00 94 ARG E N 1
ATOM 1502 C CA . ARG A 1 94 ? -8.601 -12.307 3.984 1.00 0.00 94 ARG E CA 1
ATOM 1503 C C . ARG A 1 94 ? -8.312 -11.557 2.673 1.00 0.00 94 ARG E C 1
ATOM 1504 O O . ARG A 1 94 ? -7.457 -10.700 2.611 1.00 0.00 94 ARG E O 1
ATOM 1525 N N . ASP A 1 95 ? -9.008 -11.886 1.619 1.00 0.00 95 ASP E N 1
ATOM 1526 C CA . ASP A 1 95 ? -8.755 -11.199 0.313 1.00 0.00 95 ASP E CA 1
ATOM 1527 C C . ASP A 1 95 ? -9.633 -9.943 0.194 1.00 0.00 95 ASP E C 1
ATOM 1528 O O . ASP A 1 95 ? -10.811 -9.972 0.486 1.00 0.00 95 ASP E O 1
ATOM 1537 N N . ILE A 1 96 ? -9.065 -8.838 -0.235 1.00 0.00 96 ILE E N 1
ATOM 1538 C CA . ILE A 1 96 ? -9.868 -7.589 -0.371 1.00 0.00 96 ILE E CA 1
ATOM 1539 C C . ILE A 1 96 ? -10.004 -7.193 -1.836 1.00 0.00 96 ILE E C 1
ATOM 1540 O O . ILE A 1 96 ? -9.178 -7.519 -2.664 1.00 0.00 96 ILE E O 1
ATOM 1556 N N . GLU A 1 97 ? -11.019 -6.434 -2.128 1.00 0.00 97 GLU E N 1
ATOM 1557 C CA . GLU A 1 97 ? -11.245 -5.928 -3.512 1.00 0.00 97 GLU E CA 1
ATOM 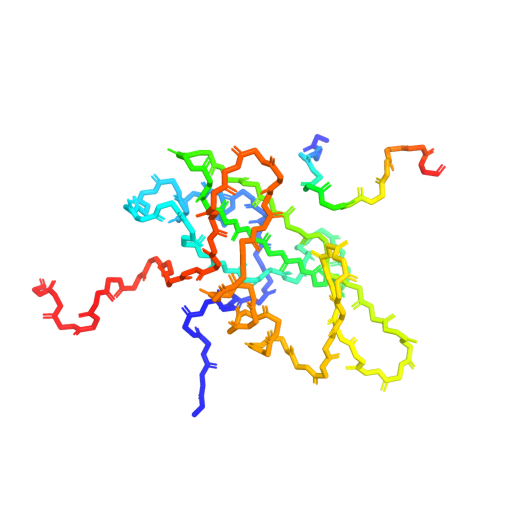1558 C C . GLU A 1 97 ? -10.962 -7.015 -4.547 1.00 0.00 97 GLU E C 1
ATOM 1559 O O . GLU A 1 9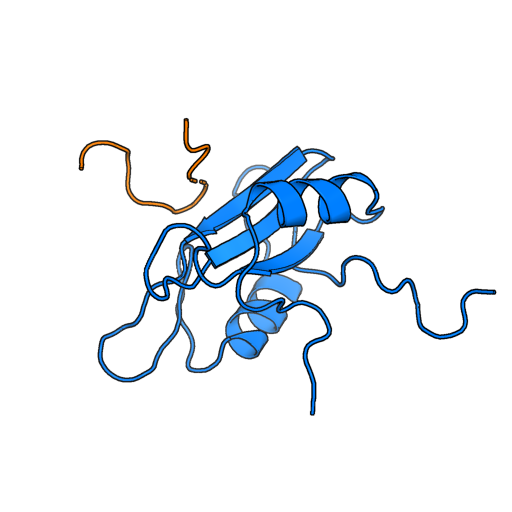7 ? -10.675 -8.147 -4.221 1.00 0.00 97 GLU E O 1
ATOM 1571 N N . GLN A 1 98 ? -11.046 -6.667 -5.806 1.00 0.00 98 GLN E N 1
ATOM 1572 C CA . GLN A 1 98 ? -10.770 -7.656 -6.889 1.00 0.00 98 GLN E CA 1
ATOM 1573 C C . GLN A 1 98 ? -11.916 -8.665 -7.040 1.00 0.00 98 GLN E C 1
ATOM 1574 O O . GLN A 1 98 ? -11.971 -9.380 -8.020 1.00 0.00 98 GLN E O 1
ATOM 1588 N N . VAL A 1 99 ? -12.814 -8.738 -6.083 1.00 0.00 99 VAL E N 1
ATOM 1589 C CA . VAL A 1 99 ? -13.946 -9.722 -6.155 1.00 0.00 99 VAL E CA 1
ATOM 1590 C C . VAL A 1 99 ? -13.369 -11.106 -6.521 1.00 0.00 99 VAL E C 1
ATOM 1591 O O . VAL A 1 99 ? -12.203 -11.210 -6.836 1.00 0.00 99 VAL E O 1
ATOM 1604 N N . PRO A 1 100 ? -14.164 -12.148 -6.428 1.00 0.00 100 PRO E N 1
ATOM 1605 C CA . PRO A 1 100 ? -13.676 -13.506 -6.716 1.00 0.00 100 PRO E CA 1
ATOM 1606 C C . PRO A 1 100 ? -13.493 -13.743 -8.224 1.00 0.00 100 PRO E C 1
ATOM 1607 O O . PRO A 1 100 ? -14.312 -14.372 -8.861 1.00 0.00 100 PRO E O 1
ATOM 1618 N N . GLN A 1 101 ? -12.397 -13.230 -8.762 1.00 0.00 101 GLN E N 1
ATOM 1619 C CA . GLN A 1 101 ? -12.051 -13.367 -10.224 1.00 0.00 101 GLN E CA 1
ATOM 1620 C C . GLN A 1 101 ? -13.133 -14.140 -10.985 1.00 0.00 101 GLN E C 1
ATOM 1621 O O . GLN A 1 101 ? -13.346 -15.311 -10.756 1.00 0.00 101 GLN E O 1
ATOM 1635 N N . GLN A 1 102 ? -13.827 -13.446 -11.864 1.00 0.00 102 GLN E N 1
ATOM 1636 C CA . GLN A 1 102 ? -14.947 -14.036 -12.667 1.00 0.00 102 GLN E CA 1
ATOM 1637 C C . GLN A 1 102 ? -16.347 -13.712 -12.065 1.00 0.00 102 GLN E C 1
ATOM 1638 O O . GLN A 1 102 ? -17.318 -14.294 -12.507 1.00 0.00 102 GLN E O 1
ATOM 1652 N N . PRO A 1 103 ? -16.456 -12.813 -11.087 1.00 0.00 103 PRO E N 1
ATOM 1653 C CA . PRO A 1 103 ? -17.771 -12.484 -10.495 1.00 0.00 103 PRO E CA 1
ATOM 1654 C C . PRO A 1 103 ? -18.515 -11.479 -11.379 1.00 0.00 103 PRO E C 1
ATOM 1655 O O . PRO A 1 103 ? -18.627 -10.316 -11.041 1.00 0.00 103 PRO E O 1
ATOM 1666 N N . THR A 1 104 ? -19.024 -11.913 -12.502 1.00 0.00 104 THR E N 1
ATOM 1667 C CA . THR A 1 104 ? -19.762 -10.977 -13.402 1.00 0.00 104 THR E CA 1
ATOM 1668 C C . THR A 1 104 ? -19.029 -9.635 -13.471 1.00 0.00 104 THR E C 1
ATOM 1669 O O . THR A 1 104 ? -19.677 -8.646 -13.773 1.00 0.00 104 THR E O 1
ATOM 1681 N N . ASP B 2 1 ? -2.311 13.694 11.307 1.00 0.00 1 ASP I N 1
ATOM 1682 C CA . ASP B 2 1 ? -3.619 12.988 11.417 1.00 0.00 1 ASP I CA 1
ATOM 1683 C C . ASP B 2 1 ? -3.448 11.526 11.001 1.00 0.00 1 ASP I C 1
ATOM 1684 O O . ASP B 2 1 ? -3.969 11.094 9.992 1.00 0.00 1 ASP I O 1
ATOM 1695 N N . ASP B 2 2 ? -2.721 10.760 11.769 1.00 0.00 2 ASP I N 1
ATOM 1696 C CA . ASP B 2 2 ? -2.519 9.328 11.412 1.00 0.00 2 ASP I CA 1
ATOM 1697 C C . ASP B 2 2 ? -3.330 8.445 12.370 1.00 0.00 2 ASP I C 1
ATOM 1698 O O . ASP B 2 2 ? -3.367 8.699 13.558 1.00 0.00 2 ASP I O 1
ATOM 1707 N N . PRO B 2 3 ? -3.955 7.433 11.823 1.00 0.00 3 PRO I N 1
ATOM 1708 C CA . PRO B 2 3 ? -4.776 6.491 12.604 1.00 0.00 3 PRO I CA 1
ATOM 1709 C C . PRO B 2 3 ? -3.884 5.461 13.302 1.00 0.00 3 PRO I C 1
ATOM 1710 O O . PRO B 2 3 ? -4.275 4.837 14.268 1.00 0.00 3 PRO I O 1
ATOM 1721 N N . SER B 2 4 ? -2.693 5.273 12.806 1.00 0.00 4 SER I N 1
ATOM 1722 C CA . SER B 2 4 ? -1.772 4.277 13.420 1.00 0.00 4 SER I CA 1
ATOM 1723 C C . SER B 2 4 ? -2.192 2.874 12.987 1.00 0.00 4 SER I C 1
ATOM 1724 O O . SER B 2 4 ? -3.109 2.700 12.211 1.00 0.00 4 SER I O 1
ATOM 1756 N N . VAL B 2 6 ? -3.142 -0.850 14.692 1.00 0.00 6 VAL I N 1
ATOM 1757 C CA . VAL B 2 6 ? -3.358 -1.687 15.930 1.00 0.00 6 VAL I CA 1
ATOM 1758 C C . VAL B 2 6 ? -2.042 -2.021 16.667 1.00 0.00 6 VAL I C 1
ATOM 1759 O O . VAL B 2 6 ? -1.815 -1.559 17.768 1.00 0.00 6 VAL I O 1
ATOM 1772 N N . ASN B 2 7 ? -1.184 -2.843 16.092 1.00 0.00 7 ASN I N 1
ATOM 1773 C CA . ASN B 2 7 ? 0.081 -3.207 16.812 1.00 0.00 7 ASN I CA 1
ATOM 1774 C C . ASN B 2 7 ? 0.946 -1.966 17.019 1.00 0.00 7 ASN I C 1
ATOM 1775 O O . ASN B 2 7 ? 1.441 -1.741 18.103 1.00 0.00 7 ASN I O 1
ATOM 1786 N N . VAL B 2 8 ? 1.104 -1.172 15.990 1.00 0.00 8 VAL I N 1
ATOM 1787 C CA . VAL B 2 8 ? 1.903 0.091 16.061 1.00 0.00 8 VAL I CA 1
ATOM 1788 C C . VAL B 2 8 ? 2.289 0.424 17.497 1.00 0.00 8 VAL I C 1
ATOM 1789 O O . VAL B 2 8 ? 1.443 0.557 18.359 1.00 0.00 8 VAL I O 1
ATOM 1802 N N . GLN B 2 9 ? 3.549 0.566 17.772 1.00 0.00 9 GLN I N 1
ATOM 1803 C CA . GLN B 2 9 ? 3.946 0.889 19.162 1.00 0.00 9 GLN I CA 1
ATOM 1804 C C . GLN B 2 9 ? 3.124 2.076 19.662 1.00 0.00 9 GLN I C 1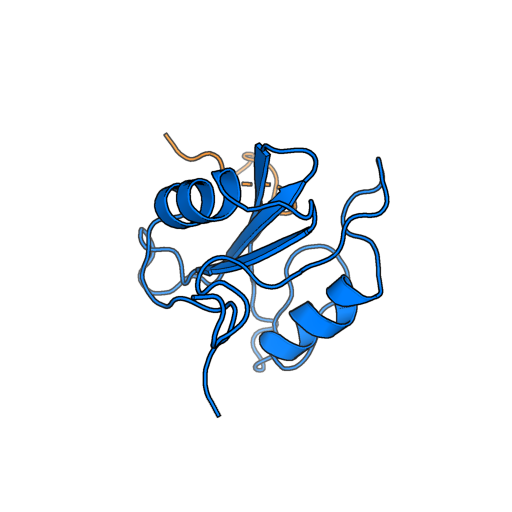
ATOM 1805 O O . GLN B 2 9 ? 2.714 2.928 18.898 1.00 0.00 9 GLN I O 1
ATOM 1819 N N . ASN B 2 10 ? 2.872 2.132 20.943 1.00 0.00 10 ASN I N 1
ATOM 1820 C CA . ASN B 2 10 ? 2.072 3.259 21.499 1.00 0.00 10 ASN I CA 1
ATOM 1821 C C . ASN B 2 10 ? 2.530 4.571 20.863 1.00 0.00 10 ASN I C 1
ATOM 1822 O O . ASN B 2 10 ? 3.563 4.635 20.226 1.00 0.00 10 ASN I O 1
ATOM 1833 N N . LEU B 2 11 ? 1.771 5.619 21.026 1.00 0.00 11 LEU I N 1
ATOM 1834 C CA . LEU B 2 11 ? 2.167 6.922 20.424 1.00 0.00 11 LEU I CA 1
ATOM 1835 C C . LEU B 2 11 ? 3.278 7.564 21.259 1.00 0.00 11 LEU I C 1
ATOM 1836 O O . LEU B 2 11 ? 3.708 8.667 20.986 1.00 0.00 11 LEU I O 1
ATOM 1852 N N . ASP B 2 12 ? 3.750 6.886 22.271 1.00 0.00 12 ASP I N 1
ATOM 1853 C CA . ASP B 2 12 ? 4.836 7.463 23.113 1.00 0.00 12 ASP I CA 1
ATOM 1854 C C . ASP B 2 12 ? 5.891 8.104 22.208 1.00 0.00 12 ASP I C 1
ATOM 1855 O O . ASP B 2 12 ? 6.412 9.163 22.497 1.00 0.00 12 ASP I O 1
ATOM 1864 N N . LYS B 2 13 ? 6.206 7.469 21.112 1.00 0.00 13 LYS I N 1
ATOM 1865 C CA . LYS B 2 13 ? 7.223 8.038 20.184 1.00 0.00 13 LYS I CA 1
ATOM 1866 C C . LYS B 2 13 ? 8.534 8.270 20.938 1.00 0.00 13 LYS I C 1
ATOM 1867 O O . LYS B 2 13 ? 8.612 9.246 21.665 1.00 0.00 13 LYS I O 1
#

Secondary structure (DSSP, 8-state):
---SSEEES--HHHHHHHTTS-SSTTEEEEE--SSSSS--EEEEEETTEEEEEE-EE-SSS-EESSS-EESSHHHHHHHHHHS-S-SSS----EE-SS-SSS--/------S--TT-

Radius of gyration: 13.45 Å; Cα contacts (8 Å, |Δi|>4): 226; chains: 2; bounding box: 37×32×36 Å

Solvent-accessible surface area: 7349 Å² total

Sequence (116 aa):
GSHPWFFGKIPRAKAEEMLSKQRHDGAFLIRESESAPGDFSLSVKFGNDVQHFKVLRDGAGKYFLWVVKFNSLNELVDYHRSTSVSRNQQIFLRDIEQVPQQPTDDPSVNVQNLDK

Nearest PDB 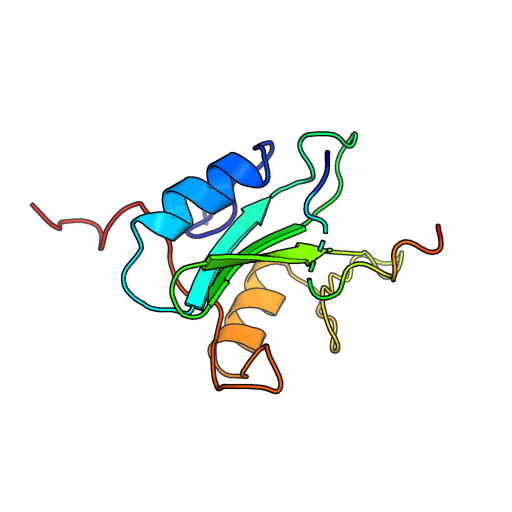structures (foldseek):
  1qg1-assembly1_E  TM=1.010E+00  e=1.101E-22  Homo sapiens
  4p9z-assembly1_A  TM=8.742E-01  e=5.427E-16  Homo sapiens
  8dgo-assembly1_B  TM=8.637E-01  e=1.021E-15  Homo sapiens
  1ghu-assembly1_A  TM=9.031E-01  e=2.471E-15  Homo sapiens
  1gri-assembly1_B  TM=8.709E-01  e=5.273E-15  Homo sapiens